Protein AF-A0A5M5BPX0-F1 (afdb_monomer_lite)

Foldseek 3Di:
DDDPDPVVVVVVVVVVVVVVVLVVQQPDDFDQDPNDTDDGRDPCPVVDDPDPPPPPPDPPDDPDDPPPPPPPPCPDDPPDDDDDFPDDPPCPTCNVVVVLLVLLQDPPDPDNDDADDDDDDPCPQLPNPVVVVVVVSCVVRNDDDPHDDDLDGPNQVSRPNDNHDHPPDDDDDPPDPDDDD

Radius of gyration: 27.48 Å; chains: 1; bounding box: 82×54×73 Å

Organism: Bacteroides ovatus (NCBI:txid28116)

pLDDT: mean 80.13, std 13.17, range [41.41, 95.12]

InterPro domains:
  IPR036514 SGNH hydrolase superfamily [G3DSA:3.40.50.1110] (111-144)

Sequence (181 aa):
MEIIKNYLKYSLWFVLIVFAVLLGLHWLPALTIDGHTMRRVDLLSDLRYPESETAAADSDSIPLPPVVKPAFVDTCRTGMTCIEDYSDSTLRGMTPFYKALDRVSSDDSDDKQVRIAVFGDSFIEADIFTADLREMLQKQFGGCGVGFVTITSMTSGYRPTVRHTFGGWSSHAVTDSVYFD

Structure (mmCIF, N/CA/C/O backbone):
data_AF-A0A5M5BPX0-F1
#
_entry.id   AF-A0A5M5BPX0-F1
#
loop_
_atom_site.group_PDB
_atom_site.id
_atom_site.type_symbol
_atom_site.label_atom_id
_atom_site.label_alt_id
_atom_site.label_comp_id
_atom_site.label_asym_id
_atom_site.label_entity_id
_atom_site.label_seq_id
_atom_site.pdbx_PDB_i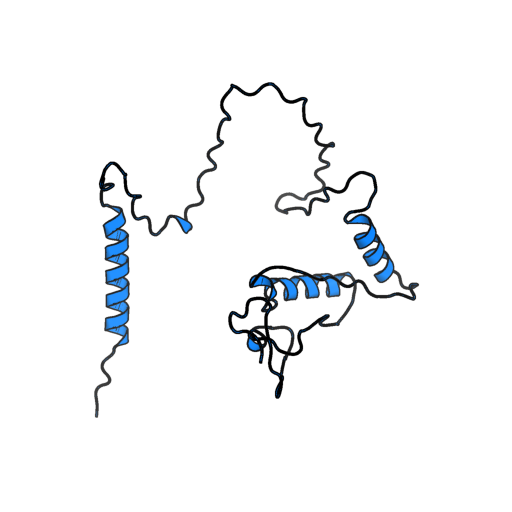ns_code
_atom_site.Cartn_x
_atom_site.Cartn_y
_atom_site.Cartn_z
_atom_site.occupancy
_atom_site.B_iso_or_equiv
_atom_site.auth_seq_id
_atom_site.auth_comp_id
_atom_site.auth_asym_id
_atom_site.auth_atom_id
_atom_site.pdbx_PDB_model_num
ATOM 1 N N . MET A 1 1 ? 44.598 5.716 -32.927 1.00 41.41 1 MET A N 1
ATOM 2 C CA . MET A 1 1 ? 43.824 6.470 -31.920 1.00 41.41 1 MET A CA 1
ATOM 3 C C . MET A 1 1 ? 42.458 6.716 -32.535 1.00 41.41 1 MET A C 1
ATOM 5 O O . MET A 1 1 ? 42.338 7.565 -33.408 1.00 41.41 1 MET A O 1
ATOM 9 N N . GLU A 1 2 ? 41.487 5.857 -32.232 1.00 54.69 2 GLU A N 1
ATOM 10 C CA . GLU A 1 2 ? 40.154 5.936 -32.835 1.00 54.69 2 GLU A CA 1
ATOM 11 C C . GLU A 1 2 ? 39.356 7.063 -32.180 1.00 54.69 2 GLU A C 1
ATOM 13 O O . GLU A 1 2 ? 39.201 7.117 -30.961 1.00 54.69 2 GLU A O 1
ATOM 18 N N . ILE A 1 3 ? 38.882 7.999 -33.000 1.00 60.38 3 ILE A N 1
ATOM 19 C CA . ILE A 1 3 ? 38.045 9.109 -32.555 1.00 60.38 3 ILE A CA 1
ATOM 20 C C . ILE A 1 3 ? 36.647 8.542 -32.298 1.00 60.38 3 ILE A C 1
ATOM 22 O O . ILE A 1 3 ? 35.916 8.229 -33.240 1.00 60.38 3 ILE A O 1
ATOM 26 N N . ILE A 1 4 ? 36.267 8.413 -31.026 1.00 67.25 4 ILE A N 1
ATOM 27 C CA . ILE A 1 4 ? 34.907 8.040 -30.625 1.00 67.25 4 ILE A CA 1
ATOM 28 C C . ILE A 1 4 ? 33.952 9.116 -31.158 1.00 67.25 4 ILE A C 1
ATOM 30 O O . ILE A 1 4 ? 33.945 10.259 -30.696 1.00 67.25 4 ILE A O 1
ATOM 34 N N . LYS A 1 5 ? 33.155 8.765 -32.174 1.00 67.56 5 LYS A N 1
ATOM 35 C CA . LYS A 1 5 ? 32.107 9.644 -32.703 1.00 67.56 5 LYS A CA 1
ATOM 36 C C . LYS A 1 5 ? 31.076 9.883 -31.602 1.00 67.56 5 LYS A C 1
ATOM 38 O O . LYS A 1 5 ? 30.553 8.944 -31.012 1.00 67.56 5 LYS A O 1
ATOM 43 N N . ASN A 1 6 ? 30.785 11.150 -31.322 1.00 75.81 6 ASN A N 1
ATOM 44 C CA . ASN A 1 6 ? 29.849 11.528 -30.270 1.00 75.81 6 ASN A CA 1
ATOM 45 C C . ASN A 1 6 ? 28.396 11.303 -30.734 1.00 75.81 6 ASN A C 1
ATOM 47 O O . ASN A 1 6 ? 27.752 12.209 -31.265 1.00 75.81 6 ASN A O 1
ATOM 51 N N . TYR A 1 7 ? 27.900 10.080 -30.539 1.00 76.56 7 TYR A N 1
ATOM 52 C CA . TYR A 1 7 ? 26.539 9.667 -30.894 1.00 76.56 7 TYR A CA 1
ATOM 53 C C . TYR A 1 7 ? 25.446 10.376 -30.080 1.00 76.56 7 TYR A C 1
ATOM 55 O O . TYR A 1 7 ? 24.332 10.543 -30.579 1.00 76.56 7 TYR A O 1
ATOM 63 N N . LEU A 1 8 ? 25.769 10.886 -28.883 1.00 81.75 8 LEU A N 1
ATOM 64 C CA . LEU A 1 8 ? 24.825 11.643 -28.052 1.00 81.75 8 LEU A CA 1
ATOM 65 C C . LEU A 1 8 ? 24.359 12.929 -28.740 1.00 81.75 8 LEU A C 1
ATOM 67 O O . LEU A 1 8 ? 23.202 13.308 -28.591 1.00 81.75 8 LEU A O 1
ATOM 71 N N . LYS A 1 9 ? 25.218 13.572 -29.544 1.00 85.19 9 LYS A N 1
ATOM 72 C CA . LYS A 1 9 ? 24.834 14.771 -30.306 1.00 85.19 9 LYS A CA 1
ATOM 73 C C . LYS A 1 9 ? 23.743 14.469 -31.329 1.00 85.19 9 LYS A C 1
ATOM 75 O O . LYS A 1 9 ? 22.791 15.232 -31.433 1.00 85.19 9 LYS A O 1
ATOM 80 N N . TYR A 1 10 ? 23.860 13.352 -32.046 1.00 85.56 10 TYR A N 1
ATOM 81 C CA . TYR A 1 10 ? 22.865 12.948 -33.040 1.00 85.56 10 TYR A CA 1
ATOM 82 C C . TYR A 1 10 ? 21.550 12.527 -32.382 1.00 85.56 10 TYR A C 1
ATOM 84 O O . TYR A 1 10 ? 20.489 12.930 -32.846 1.00 85.56 10 TYR A O 1
ATOM 92 N N . SER A 1 11 ? 21.618 11.798 -31.262 1.00 87.50 11 SER A N 1
ATOM 93 C CA . SER A 1 11 ? 20.428 11.431 -30.486 1.00 87.50 11 SER A CA 1
ATOM 94 C C . SER A 1 11 ? 19.708 12.659 -29.928 1.00 87.50 11 SER A C 1
ATOM 96 O O . SER A 1 11 ? 18.489 12.753 -30.026 1.00 87.50 11 SER A O 1
ATOM 98 N N . LEU A 1 12 ? 20.448 13.624 -29.376 1.00 92.56 12 LEU A N 1
ATOM 99 C CA . LEU A 1 12 ? 19.874 14.857 -28.839 1.00 92.56 12 LEU A CA 1
ATOM 100 C C . LEU A 1 12 ? 19.229 15.699 -29.944 1.00 92.56 12 LEU A C 1
ATOM 102 O O . LEU A 1 12 ? 18.121 16.198 -29.770 1.00 92.56 12 LEU A O 1
ATOM 106 N N . TRP A 1 13 ? 19.883 15.815 -31.100 1.00 93.62 13 TRP A N 1
ATOM 107 C CA . TRP A 1 13 ? 19.335 16.566 -32.227 1.00 93.62 13 TRP A CA 1
ATOM 108 C C . TRP A 1 13 ? 18.086 15.899 -32.816 1.00 93.62 13 TRP A C 1
ATOM 110 O O . TRP A 1 13 ? 17.119 16.583 -33.138 1.00 93.62 13 TRP A O 1
ATOM 120 N N . PHE A 1 14 ? 18.061 14.564 -32.875 1.00 93.56 14 PHE A N 1
ATOM 121 C CA . PHE A 1 14 ? 16.880 13.806 -33.281 1.00 93.56 14 PHE A CA 1
ATOM 122 C C . PHE A 1 14 ? 15.695 14.043 -32.337 1.00 93.56 14 PHE A C 1
ATOM 124 O O . PHE A 1 14 ? 14.604 14.361 -32.802 1.00 93.56 14 PHE A O 1
ATOM 131 N N . VAL A 1 15 ? 15.912 13.974 -31.019 1.00 93.00 15 VAL A N 1
ATOM 132 C CA . VAL A 1 15 ? 14.861 14.244 -30.023 1.00 93.00 15 VAL A CA 1
ATOM 133 C C . VAL A 1 15 ? 14.322 15.669 -30.158 1.00 93.00 15 VAL A C 1
ATOM 135 O O . VAL A 1 15 ? 13.108 15.861 -30.163 1.00 93.00 15 VAL A O 1
ATOM 138 N N . LEU A 1 16 ? 15.199 16.664 -30.331 1.00 94.12 16 LEU A N 1
ATOM 139 C CA . LEU A 1 16 ? 14.782 18.056 -30.526 1.00 94.12 16 LEU A CA 1
ATOM 140 C C . LEU A 1 16 ? 13.961 18.247 -31.805 1.00 94.12 16 LEU A C 1
ATOM 142 O O . LEU A 1 16 ? 12.970 18.974 -31.780 1.00 94.12 16 LEU A O 1
ATOM 146 N N . ILE A 1 17 ? 14.330 17.579 -32.902 1.00 95.06 17 ILE A N 1
ATOM 147 C CA . ILE A 1 17 ? 13.545 17.610 -34.142 1.00 95.06 17 ILE A CA 1
ATOM 148 C C . ILE A 1 17 ? 12.173 16.994 -33.926 1.00 95.06 17 ILE A C 1
ATOM 150 O O . ILE A 1 17 ? 11.178 17.604 -34.302 1.00 95.06 17 ILE A O 1
ATOM 154 N N . VAL A 1 18 ? 12.103 15.804 -33.329 1.00 92.50 18 VAL A N 1
ATOM 155 C CA . VAL A 1 18 ? 10.825 15.126 -33.081 1.00 92.50 18 VAL A CA 1
ATOM 156 C C . VAL A 1 18 ? 9.924 16.011 -32.224 1.00 92.50 18 VAL A C 1
ATOM 158 O O . VAL A 1 18 ? 8.759 16.204 -32.564 1.00 92.50 18 VAL A O 1
ATOM 161 N N . PHE A 1 19 ? 10.471 16.623 -31.172 1.00 90.88 19 PHE A N 1
ATOM 162 C CA . PHE A 1 19 ? 9.724 17.544 -30.324 1.00 90.88 19 PHE A CA 1
ATOM 163 C C . PHE A 1 19 ? 9.233 18.770 -31.104 1.00 90.88 19 PHE A C 1
ATOM 165 O O . PHE A 1 19 ? 8.056 19.109 -31.027 1.00 90.88 19 PHE A O 1
ATOM 172 N N . ALA A 1 20 ? 10.092 19.391 -31.918 1.00 91.19 20 ALA A N 1
ATOM 173 C CA . ALA A 1 20 ? 9.720 20.527 -32.759 1.00 91.19 20 ALA A CA 1
ATOM 174 C C . ALA A 1 20 ? 8.641 20.168 -33.795 1.00 91.19 20 ALA A C 1
ATOM 176 O O . ALA A 1 20 ? 7.737 20.965 -34.030 1.00 91.19 20 ALA A O 1
ATOM 177 N N . VAL A 1 21 ? 8.697 18.969 -34.383 1.00 91.31 21 VAL A N 1
ATOM 178 C CA . VAL A 1 21 ? 7.679 18.471 -35.317 1.00 91.31 21 VAL A CA 1
ATOM 179 C C . VAL A 1 21 ? 6.352 18.256 -34.598 1.00 91.31 21 VAL A C 1
ATOM 181 O O . VAL A 1 21 ? 5.342 18.769 -35.062 1.00 91.31 21 VAL A O 1
ATOM 184 N N . LEU A 1 22 ? 6.337 17.568 -33.453 1.00 87.69 22 LEU A N 1
ATOM 185 C CA . LEU A 1 22 ? 5.114 17.329 -32.675 1.00 87.69 22 LEU A CA 1
ATOM 186 C C . LEU A 1 22 ? 4.459 18.638 -32.214 1.00 87.69 22 LEU A C 1
ATOM 188 O O . LEU A 1 22 ? 3.240 18.781 -32.291 1.00 87.69 22 LEU A O 1
ATOM 192 N N . LEU A 1 23 ? 5.267 19.614 -31.801 1.00 87.00 23 LEU A N 1
ATOM 193 C CA . LEU A 1 23 ? 4.800 20.954 -31.444 1.00 87.00 23 LEU A CA 1
ATOM 194 C C . LEU A 1 23 ? 4.324 21.723 -32.688 1.00 87.00 23 LEU A C 1
ATOM 196 O O . LEU A 1 23 ? 3.320 22.419 -32.637 1.00 87.00 23 LEU A O 1
ATOM 200 N N . GLY A 1 24 ? 4.977 21.521 -33.834 1.00 86.56 24 GLY A N 1
ATOM 201 C CA . GLY A 1 24 ? 4.552 22.005 -35.147 1.00 86.56 24 GLY A CA 1
ATOM 202 C C . GLY A 1 24 ? 3.171 21.490 -35.566 1.00 86.56 24 GLY A C 1
ATOM 203 O O . GLY A 1 24 ? 2.327 22.265 -36.020 1.00 86.56 24 GLY A O 1
ATOM 204 N N . LEU A 1 25 ? 2.911 20.193 -35.363 1.00 86.88 25 LEU A N 1
ATOM 205 C CA . LEU A 1 25 ? 1.629 19.546 -35.666 1.00 86.88 25 LEU A CA 1
ATOM 206 C C . LEU A 1 25 ? 0.477 20.122 -34.836 1.00 86.88 25 LEU A C 1
ATOM 208 O O . LEU A 1 25 ? -0.668 20.073 -35.284 1.00 86.88 25 LEU A O 1
ATOM 212 N N . HIS A 1 26 ? 0.762 20.738 -33.683 1.00 84.25 26 HIS A N 1
ATOM 213 C CA . HIS A 1 26 ? -0.252 21.470 -32.933 1.00 84.25 26 HIS A CA 1
ATOM 214 C C . HIS A 1 26 ? -0.827 22.636 -33.738 1.00 84.25 26 HIS A C 1
ATOM 216 O O . HIS A 1 26 ? -1.960 23.001 -33.481 1.00 84.25 26 HIS A O 1
ATOM 222 N N . TRP A 1 27 ? -0.145 23.238 -34.718 1.00 82.12 27 TRP A N 1
ATOM 223 C CA . TRP A 1 27 ? -0.729 24.326 -35.525 1.00 82.12 27 TRP A CA 1
ATOM 224 C C . TRP A 1 27 ? -1.558 23.866 -36.725 1.00 82.12 27 TRP A C 1
ATOM 226 O O . TRP A 1 27 ? -2.172 24.707 -37.383 1.00 82.12 27 TRP A O 1
ATOM 236 N N . LEU A 1 28 ? -1.634 22.562 -36.994 1.00 82.19 28 LEU A N 1
ATOM 237 C CA . LEU A 1 28 ? -2.446 22.058 -38.095 1.00 82.19 28 LEU A CA 1
ATOM 238 C C . LEU A 1 28 ? -3.949 22.192 -37.793 1.00 82.19 28 LEU A C 1
ATOM 240 O O . LEU A 1 28 ? -4.383 21.947 -36.661 1.00 82.19 28 LEU A O 1
ATOM 244 N N . PRO A 1 29 ? -4.759 22.578 -38.795 1.00 77.44 29 PRO A N 1
ATOM 245 C CA . PRO A 1 29 ? -6.210 22.579 -38.669 1.00 77.44 29 PRO A CA 1
ATOM 246 C C . PRO A 1 29 ? -6.737 21.147 -38.505 1.00 77.44 29 PRO A C 1
ATOM 248 O O . PRO A 1 29 ? -6.106 20.184 -38.944 1.00 77.44 29 PRO A O 1
ATOM 251 N N . ALA A 1 30 ? -7.908 21.008 -37.879 1.00 77.06 30 ALA A N 1
ATOM 252 C CA . ALA A 1 30 ? -8.559 19.712 -37.727 1.00 77.06 30 ALA A CA 1
ATOM 253 C C . ALA A 1 30 ? -8.866 19.118 -39.110 1.00 77.06 30 ALA A C 1
ATOM 255 O O . ALA A 1 30 ? -9.580 19.720 -39.914 1.00 77.06 30 ALA A O 1
ATOM 256 N N . LEU A 1 31 ? -8.297 17.946 -39.388 1.00 79.31 31 LEU A N 1
ATOM 257 C CA . LEU A 1 31 ? -8.529 17.222 -40.631 1.00 79.31 31 LEU A CA 1
ATOM 258 C C . LEU A 1 31 ? -9.867 16.488 -40.530 1.00 79.31 31 LEU A C 1
ATOM 260 O O . LEU A 1 31 ? -10.129 15.783 -39.552 1.00 79.31 31 LEU A O 1
ATOM 264 N N . THR A 1 32 ? -10.712 16.661 -41.541 1.00 80.12 32 THR A N 1
ATOM 265 C CA . THR A 1 32 ? -11.951 15.902 -41.707 1.00 80.12 32 THR A CA 1
ATOM 266 C C . THR A 1 32 ? -11.678 14.745 -42.658 1.00 80.12 32 THR A C 1
ATOM 268 O O . THR A 1 32 ? -11.352 14.952 -43.825 1.00 80.12 32 THR A O 1
ATOM 271 N N . ILE A 1 33 ? -11.764 13.518 -42.151 1.00 81.50 33 ILE A N 1
ATOM 272 C CA . ILE A 1 33 ? -11.656 12.301 -42.959 1.00 81.50 33 ILE A CA 1
ATOM 273 C C . ILE A 1 33 ? -12.985 11.572 -42.809 1.00 81.50 33 ILE A C 1
ATOM 275 O O . ILE A 1 33 ? -13.400 11.275 -41.694 1.00 81.50 33 ILE A O 1
ATOM 279 N N . ASP A 1 34 ? -13.659 11.334 -43.934 1.00 76.69 34 ASP A N 1
ATOM 280 C CA . ASP A 1 34 ? -14.898 10.548 -44.000 1.00 76.69 34 ASP A CA 1
ATOM 281 C C . ASP A 1 34 ? -16.000 11.016 -43.023 1.00 76.69 34 ASP A C 1
ATOM 283 O O . ASP A 1 34 ? -16.591 10.242 -42.280 1.00 76.69 34 ASP A O 1
ATOM 287 N N . GLY A 1 35 ? -16.227 12.334 -42.951 1.00 80.81 35 GLY A N 1
ATOM 288 C CA . GLY A 1 35 ? -17.247 12.928 -42.074 1.00 80.81 35 GLY A CA 1
ATOM 289 C C . GLY A 1 35 ? -16.875 12.998 -40.587 1.00 80.81 35 GLY A C 1
ATOM 290 O O . GLY A 1 35 ? -17.595 13.632 -39.816 1.00 80.81 35 GLY A O 1
ATOM 291 N N . HIS A 1 36 ? -15.735 12.437 -40.181 1.00 76.69 36 HIS A N 1
ATOM 292 C CA . HIS A 1 36 ? -15.234 12.503 -38.812 1.00 76.69 36 HIS A CA 1
ATOM 293 C C . HIS A 1 36 ? -14.120 13.550 -38.675 1.00 76.69 36 HIS A C 1
ATOM 295 O O . HIS A 1 36 ? -13.142 13.572 -39.427 1.00 76.69 36 HIS A O 1
ATOM 301 N N . THR A 1 37 ? -14.266 14.446 -37.697 1.00 83.00 37 THR A N 1
ATOM 302 C CA . THR A 1 37 ? -13.250 15.448 -37.348 1.00 83.00 37 THR A CA 1
ATOM 303 C C . THR A 1 37 ? -12.198 14.821 -36.438 1.00 83.00 37 THR A C 1
ATOM 305 O O . THR A 1 37 ? -12.508 14.430 -35.311 1.00 83.00 37 THR A O 1
ATOM 308 N N . MET A 1 38 ? -10.948 14.746 -36.892 1.00 75.56 38 MET A N 1
ATOM 309 C CA . MET A 1 38 ? -9.843 14.248 -36.070 1.00 75.56 38 MET A CA 1
ATOM 310 C C . MET A 1 38 ? -9.454 15.274 -34.997 1.00 75.56 38 MET A C 1
ATOM 312 O O . MET A 1 38 ? -9.407 16.480 -35.256 1.00 75.56 38 MET A O 1
ATOM 316 N N . ARG A 1 39 ? -9.152 14.794 -33.782 1.00 74.19 39 ARG A N 1
ATOM 317 C CA . ARG A 1 39 ? -8.705 15.641 -32.666 1.00 74.19 39 ARG A CA 1
ATOM 318 C C . ARG A 1 39 ? -7.353 16.279 -32.999 1.00 74.19 39 ARG A C 1
ATOM 320 O O . ARG A 1 39 ? -6.454 15.624 -33.521 1.00 74.19 39 ARG A O 1
ATOM 327 N N . ARG A 1 40 ? -7.208 17.563 -32.670 1.00 80.12 40 ARG A N 1
ATOM 328 C CA . ARG A 1 40 ? -5.950 18.305 -32.821 1.00 80.12 40 ARG A CA 1
ATOM 329 C C . ARG A 1 40 ? -4.853 17.672 -31.962 1.00 80.12 40 ARG A C 1
ATOM 331 O O . ARG 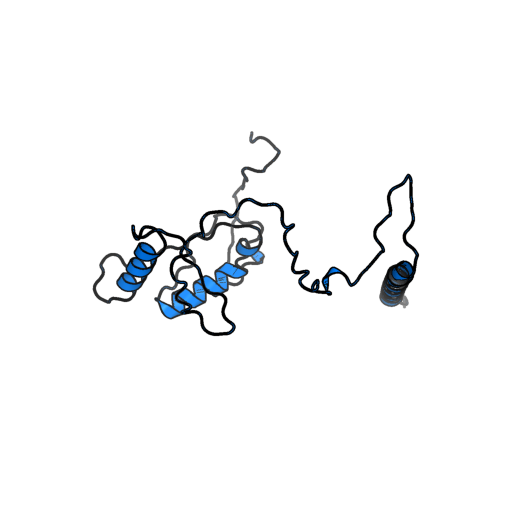A 1 40 ? -5.110 17.277 -30.826 1.00 80.12 40 ARG A O 1
ATOM 338 N N . VAL A 1 41 ? -3.637 17.596 -32.498 1.00 82.44 41 VAL A N 1
ATOM 339 C CA . VAL A 1 41 ? -2.472 17.095 -31.758 1.00 82.44 41 VAL A CA 1
ATOM 340 C C . VAL A 1 41 ? -2.102 18.119 -30.686 1.00 82.44 41 VAL A C 1
ATOM 342 O O . VAL A 1 41 ? -1.697 19.228 -31.019 1.00 82.44 41 VAL A O 1
ATOM 345 N N . ASP A 1 42 ? -2.248 17.765 -29.408 1.00 81.69 42 ASP A N 1
ATOM 346 C CA . ASP A 1 42 ? -1.874 18.621 -28.277 1.00 81.69 42 ASP A CA 1
ATOM 347 C C . ASP A 1 42 ? -0.989 17.862 -27.287 1.00 81.69 42 ASP A C 1
ATOM 349 O O . ASP A 1 42 ? -1.464 17.105 -26.437 1.00 81.69 42 ASP A O 1
ATOM 353 N N . LEU A 1 43 ? 0.320 18.089 -27.415 1.00 79.75 43 LEU A N 1
ATOM 354 C CA . LEU A 1 43 ? 1.360 17.456 -26.604 1.00 79.75 43 LEU A CA 1
ATOM 355 C C . LEU A 1 43 ? 1.278 17.843 -25.118 1.00 79.75 43 LEU A C 1
ATOM 357 O O . LEU A 1 43 ? 1.806 17.130 -24.274 1.00 79.75 43 LEU A O 1
ATOM 361 N N . LEU A 1 44 ? 0.633 18.969 -24.796 1.00 80.75 44 LEU A N 1
ATOM 362 C CA . LEU A 1 44 ? 0.527 19.489 -23.430 1.00 80.75 44 LEU A CA 1
ATOM 363 C C . LEU A 1 44 ? -0.854 19.245 -22.815 1.00 80.75 44 LEU A C 1
ATOM 365 O O . LEU A 1 44 ? -1.128 19.763 -21.735 1.00 80.75 44 LEU A O 1
ATOM 369 N N . SER A 1 45 ? -1.722 18.487 -23.486 1.00 78.44 45 SER A N 1
ATOM 370 C CA . SER A 1 45 ? -3.083 18.216 -23.008 1.00 78.44 45 SER A CA 1
ATOM 371 C C . SER A 1 45 ? -3.113 17.565 -21.625 1.00 78.44 45 SER A C 1
ATOM 373 O O . SER A 1 45 ? -3.972 17.908 -20.826 1.00 78.44 45 SER A O 1
ATOM 375 N N . ASP A 1 46 ? -2.133 16.718 -21.316 1.00 73.69 46 ASP A N 1
ATOM 376 C CA . ASP A 1 46 ? -2.028 16.011 -20.032 1.00 73.69 46 ASP A CA 1
ATOM 377 C C . ASP A 1 46 ? -1.562 16.915 -18.872 1.00 73.69 46 ASP A C 1
ATOM 379 O O . ASP A 1 46 ? -1.781 16.624 -17.701 1.00 73.69 46 ASP A O 1
ATOM 383 N N . LEU A 1 47 ? -0.931 18.053 -19.190 1.00 75.31 47 LEU A N 1
ATOM 384 C CA . LEU A 1 47 ? -0.502 19.056 -18.205 1.00 75.31 47 LEU A CA 1
ATOM 385 C C . LEU A 1 47 ? -1.552 20.146 -17.977 1.00 75.31 47 LEU A C 1
ATOM 387 O O . LEU A 1 47 ? -1.451 20.917 -17.020 1.00 75.31 47 LEU A O 1
ATOM 391 N N . ARG A 1 48 ? -2.539 20.255 -18.870 1.00 76.88 48 ARG A N 1
ATOM 392 C CA . ARG A 1 48 ? -3.637 21.206 -18.729 1.00 76.88 48 ARG A CA 1
ATOM 393 C C . ARG A 1 48 ? -4.758 20.513 -17.980 1.00 76.88 48 ARG A C 1
ATOM 395 O O . ARG A 1 48 ? -5.466 19.684 -18.538 1.00 76.88 48 ARG A O 1
ATOM 402 N N . TYR A 1 49 ? -4.934 20.891 -16.721 1.00 65.88 49 TYR A N 1
ATOM 403 C CA . TYR A 1 49 ? -6.151 20.544 -16.006 1.00 65.88 49 TYR A CA 1
ATOM 404 C C . TYR A 1 49 ? -7.339 21.120 -16.785 1.00 65.88 49 TYR A C 1
ATOM 406 O O . TYR A 1 49 ? -7.322 22.322 -17.078 1.00 65.88 49 TYR A O 1
ATOM 414 N N . PRO A 1 50 ? -8.334 20.302 -17.169 1.00 65.19 50 PRO A N 1
ATOM 415 C CA . PRO A 1 50 ? -9.548 20.842 -17.747 1.00 65.19 50 PRO A CA 1
ATOM 416 C C . PRO A 1 50 ? -10.157 21.805 -16.729 1.00 65.19 50 PRO A C 1
ATOM 418 O O . PRO A 1 50 ? -10.274 21.484 -15.543 1.00 65.19 50 PRO A O 1
ATOM 421 N N . GLU A 1 51 ? -10.507 23.004 -17.189 1.00 61.53 51 GLU A N 1
ATOM 422 C CA . GLU A 1 51 ? -11.384 23.876 -16.421 1.00 61.53 51 GLU A CA 1
ATOM 423 C C . GLU A 1 51 ? -12.659 23.072 -16.155 1.00 61.53 51 GLU A C 1
ATOM 425 O O . GLU A 1 51 ? -13.171 22.407 -17.058 1.00 61.53 51 GLU A O 1
ATOM 430 N N . SER A 1 52 ? -13.107 23.029 -14.900 1.00 53.03 52 SER A N 1
ATOM 431 C CA . SER A 1 52 ? -14.296 22.274 -14.527 1.00 53.03 52 SER A CA 1
ATOM 432 C C . SER A 1 52 ? -15.494 22.863 -15.265 1.00 53.03 52 SER A C 1
ATOM 434 O O . SER A 1 52 ? -16.102 23.830 -14.800 1.00 53.03 52 SER A O 1
ATOM 436 N N . GLU A 1 53 ? -15.834 22.297 -16.420 1.00 52.50 53 GLU A N 1
ATOM 437 C CA . GLU A 1 53 ? -17.124 22.530 -17.040 1.00 52.50 53 GLU A CA 1
ATOM 438 C C . GLU A 1 53 ? -18.155 22.000 -16.047 1.00 52.50 53 GLU A C 1
ATOM 440 O O . GLU A 1 53 ? -18.348 20.797 -15.864 1.00 52.50 53 GLU A O 1
ATOM 445 N N . THR A 1 54 ? -18.768 22.931 -15.323 1.00 49.31 54 THR A N 1
ATOM 446 C CA . THR A 1 54 ? -19.986 22.667 -14.578 1.00 49.31 54 THR A CA 1
ATOM 447 C C . THR A 1 54 ? -21.034 22.352 -15.629 1.00 49.31 54 THR A C 1
ATOM 449 O O . THR A 1 54 ? -21.661 23.244 -16.192 1.00 49.31 54 THR A O 1
ATOM 452 N N . ALA A 1 55 ? -21.165 21.067 -15.956 1.00 49.75 55 ALA A N 1
ATOM 453 C CA . ALA A 1 55 ? -22.258 20.572 -16.765 1.00 49.75 55 ALA A CA 1
ATOM 454 C C . ALA A 1 55 ? -23.557 20.970 -16.054 1.00 49.75 55 ALA A C 1
ATOM 456 O O . ALA A 1 55 ? -23.958 20.358 -15.062 1.00 49.75 55 ALA A O 1
ATOM 457 N N . ALA A 1 56 ? -24.174 22.057 -16.515 1.00 51.75 56 ALA A N 1
ATOM 458 C CA . ALA A 1 56 ? -25.529 22.402 -16.144 1.00 51.75 56 ALA A CA 1
ATOM 459 C C . ALA A 1 56 ? -26.404 21.269 -16.681 1.00 51.75 56 ALA A C 1
ATOM 461 O O . ALA A 1 56 ? -26.562 21.119 -17.889 1.00 51.75 56 ALA A O 1
ATOM 462 N N . ALA A 1 57 ? -26.870 20.411 -15.776 1.00 47.84 57 ALA A N 1
ATOM 463 C CA . ALA A 1 57 ? -27.749 19.307 -16.113 1.00 47.84 57 ALA A CA 1
ATOM 464 C C . ALA A 1 57 ? -28.999 19.844 -16.827 1.00 47.84 57 ALA A C 1
ATOM 466 O O . ALA A 1 57 ? -29.628 20.794 -16.352 1.00 47.84 57 ALA A O 1
ATOM 467 N N . ASP A 1 58 ? -29.334 19.230 -17.963 1.00 48.09 58 ASP A N 1
ATOM 468 C CA . ASP A 1 58 ? -30.527 19.534 -18.744 1.00 48.09 58 ASP A CA 1
ATOM 469 C C . ASP A 1 58 ? -31.791 19.467 -17.875 1.00 48.09 58 ASP A C 1
ATOM 471 O O . ASP A 1 58 ? -31.994 18.557 -17.066 1.00 48.09 58 ASP A O 1
ATOM 475 N N . SER A 1 59 ? -32.648 20.469 -18.062 1.00 57.12 59 SER A N 1
ATOM 476 C CA . SER A 1 59 ? -33.764 20.853 -17.191 1.00 57.12 59 SER A CA 1
ATOM 477 C C . SER A 1 59 ? -34.972 19.893 -17.188 1.00 57.12 59 SER A C 1
ATOM 479 O O . SER A 1 59 ? -36.053 20.303 -16.768 1.00 57.12 59 SER A O 1
ATOM 481 N N . ASP A 1 60 ? -34.827 18.642 -17.633 1.00 56.03 60 ASP A N 1
ATOM 482 C CA . ASP A 1 60 ? -35.969 17.762 -17.949 1.00 56.03 60 ASP A CA 1
ATOM 483 C C . ASP A 1 60 ? -36.089 16.506 -17.065 1.00 56.03 60 ASP A C 1
ATOM 485 O O . ASP A 1 60 ? -36.740 15.521 -17.413 1.00 56.03 60 ASP A O 1
ATOM 489 N N . SER A 1 61 ? -35.484 16.529 -15.875 1.00 59.00 61 SER A N 1
ATOM 490 C CA . SER A 1 61 ? -35.618 15.442 -14.896 1.00 59.00 61 SER A CA 1
ATOM 491 C C . SER A 1 61 ? -36.669 15.764 -13.831 1.00 59.00 61 SER A C 1
ATOM 493 O O . SER A 1 61 ? -36.611 16.804 -13.177 1.00 59.00 61 SER A O 1
ATOM 495 N N . ILE A 1 62 ? -37.609 14.833 -13.627 1.00 63.94 62 ILE A N 1
ATOM 496 C CA . ILE A 1 62 ? -38.562 14.815 -12.503 1.00 63.94 62 ILE A CA 1
ATOM 497 C C . ILE A 1 62 ? -37.791 15.104 -11.205 1.00 63.94 62 ILE A C 1
ATOM 499 O O . ILE A 1 62 ? -36.756 14.466 -10.987 1.00 63.94 62 ILE A O 1
ATOM 503 N N . PRO A 1 63 ? -38.259 16.018 -10.330 1.00 63.09 63 PRO A N 1
ATOM 504 C CA . PRO A 1 63 ? -37.571 16.293 -9.080 1.00 63.09 63 PRO A CA 1
ATOM 505 C C . PRO A 1 63 ? -37.558 15.017 -8.242 1.00 63.09 63 PRO A C 1
ATOM 507 O O . PRO A 1 63 ? -38.583 14.588 -7.707 1.00 63.09 63 PRO A O 1
ATOM 510 N N . LEU A 1 64 ? -36.386 14.388 -8.162 1.00 60.72 64 LEU A N 1
ATOM 511 C CA . LEU A 1 64 ? -36.150 13.301 -7.228 1.00 60.72 64 LEU A CA 1
ATOM 512 C C . LEU A 1 64 ? -36.445 13.838 -5.820 1.00 60.72 64 LEU A C 1
ATOM 514 O O . LEU A 1 64 ? -36.095 14.992 -5.534 1.00 60.72 64 LEU A O 1
ATOM 518 N N . PRO A 1 65 ? -37.086 13.046 -4.937 1.00 70.94 65 PRO A N 1
ATOM 519 C CA . PRO A 1 65 ? -37.198 13.430 -3.539 1.00 70.94 65 PRO A CA 1
ATOM 520 C C . PRO A 1 65 ? -35.797 13.818 -3.060 1.00 70.94 65 PRO A C 1
ATOM 522 O O . PRO A 1 65 ? -34.839 13.123 -3.423 1.00 70.94 65 PRO A O 1
ATOM 525 N N . PRO A 1 66 ? -35.653 14.938 -2.328 1.00 66.56 66 PRO A N 1
ATOM 526 C CA . PRO A 1 66 ? -34.345 15.415 -1.924 1.00 66.56 66 PRO A CA 1
ATOM 527 C C . PRO A 1 66 ? -33.648 14.252 -1.236 1.00 66.56 66 PRO A C 1
ATOM 529 O O . PRO A 1 66 ? -34.141 13.748 -0.226 1.00 66.56 66 PRO A O 1
ATOM 532 N N . VAL A 1 67 ? -32.548 13.779 -1.831 1.00 60.97 67 VAL A N 1
ATOM 533 C CA . VAL A 1 67 ? -31.676 12.817 -1.170 1.00 60.97 67 VAL A CA 1
ATOM 534 C C . VAL A 1 67 ? -31.267 13.535 0.099 1.00 60.97 67 VAL A C 1
ATOM 536 O O . VAL A 1 67 ? -30.508 14.505 0.043 1.00 60.97 67 VAL A O 1
ATOM 539 N N . VAL A 1 68 ? -31.857 13.128 1.224 1.00 56.06 68 VAL A N 1
ATOM 540 C CA . VAL A 1 68 ? -31.495 13.621 2.544 1.00 56.06 68 VAL A CA 1
ATOM 541 C C . VAL A 1 68 ? -30.105 13.063 2.772 1.00 56.06 68 VAL A C 1
ATOM 543 O O . VAL A 1 68 ? -29.931 11.992 3.347 1.00 56.06 68 VAL A O 1
ATOM 546 N N . LYS A 1 69 ? -29.105 13.750 2.212 1.00 55.38 69 LYS A N 1
ATOM 547 C CA . LYS A 1 69 ? -27.720 13.518 2.566 1.00 55.38 69 LYS A CA 1
ATOM 548 C C . LYS A 1 69 ? -27.703 13.742 4.076 1.00 55.38 69 LYS A C 1
ATOM 550 O O . LYS A 1 69 ? -28.119 14.827 4.504 1.00 55.38 69 LYS A O 1
ATOM 555 N N . PRO A 1 70 ? -27.360 12.723 4.884 1.00 57.31 70 PRO A N 1
ATOM 556 C CA . PRO A 1 70 ? -27.219 12.928 6.317 1.00 57.31 70 PRO A CA 1
ATOM 557 C C . PRO A 1 70 ? -26.340 14.160 6.515 1.00 57.31 70 PRO A C 1
ATOM 559 O O . PRO A 1 70 ? -25.425 14.376 5.719 1.00 57.31 70 PRO A O 1
ATOM 562 N N . ALA A 1 71 ? -26.691 15.004 7.490 1.00 54.28 71 ALA A N 1
ATOM 563 C CA . ALA A 1 71 ? -26.012 16.272 7.724 1.00 54.28 71 ALA A CA 1
ATOM 564 C C . ALA A 1 71 ? -24.501 16.029 7.708 1.00 54.28 71 ALA A C 1
ATOM 566 O O . ALA A 1 71 ? -23.968 15.364 8.595 1.00 54.28 71 ALA A O 1
ATOM 567 N N . PHE A 1 72 ? -23.852 16.490 6.639 1.00 53.91 72 PHE A N 1
ATOM 568 C CA . PHE A 1 72 ? -22.424 16.342 6.443 1.00 53.91 72 PHE A CA 1
ATOM 569 C C . PHE A 1 72 ? -21.763 17.162 7.542 1.00 53.91 72 PHE A C 1
ATOM 571 O O . PHE A 1 72 ? -21.738 18.392 7.491 1.00 53.91 72 PHE A O 1
ATOM 578 N N . VAL A 1 73 ? -21.330 16.484 8.601 1.00 54.31 73 VAL A N 1
ATOM 579 C CA . VAL A 1 73 ? -20.507 17.112 9.621 1.00 54.31 73 VAL A CA 1
ATOM 580 C C . VAL A 1 73 ? -19.109 17.108 9.041 1.00 54.31 73 VAL A C 1
ATOM 582 O O . VAL A 1 73 ? -18.401 16.106 9.113 1.00 54.31 73 VAL A O 1
ATOM 585 N N . ASP A 1 74 ? -18.754 18.221 8.409 1.00 50.22 74 ASP A N 1
ATOM 586 C CA . ASP A 1 74 ? -17.424 18.441 7.868 1.00 50.22 74 ASP A CA 1
ATOM 587 C C . ASP A 1 74 ? -16.429 18.564 9.030 1.00 50.22 74 ASP A C 1
ATOM 589 O O . ASP A 1 74 ? -16.101 19.648 9.510 1.00 50.22 74 ASP A O 1
ATOM 593 N N . THR A 1 75 ? -15.989 17.426 9.565 1.00 65.88 75 THR A N 1
ATOM 594 C CA . THR A 1 75 ? -14.840 17.371 10.474 1.00 65.88 75 THR A CA 1
ATOM 595 C C . THR A 1 75 ? -13.521 17.473 9.708 1.00 65.88 75 THR A C 1
ATOM 597 O O . THR A 1 75 ? -12.453 17.339 10.313 1.00 65.88 75 THR A O 1
ATOM 600 N N . CYS A 1 76 ? -13.558 17.671 8.386 1.00 71.75 76 CYS A N 1
ATOM 601 C CA . CYS A 1 76 ? -12.363 17.714 7.571 1.00 71.75 76 CYS A CA 1
ATOM 602 C C . CYS A 1 76 ? -11.653 19.059 7.702 1.00 71.75 76 CYS A C 1
ATOM 604 O O . CYS A 1 76 ? -12.249 20.127 7.582 1.00 71.75 76 CYS A O 1
ATOM 606 N N . ARG A 1 77 ? -10.342 19.028 7.963 1.00 79.12 77 ARG A N 1
ATOM 607 C CA . ARG A 1 77 ? -9.553 20.266 7.972 1.00 79.12 77 ARG A CA 1
ATOM 608 C C . ARG A 1 77 ? -9.345 20.731 6.536 1.00 79.12 77 ARG A C 1
ATOM 610 O O . ARG A 1 77 ? -9.048 19.918 5.661 1.00 79.12 77 ARG A O 1
ATOM 617 N N . THR A 1 78 ? -9.423 22.042 6.322 1.00 82.12 78 THR A N 1
ATOM 618 C CA . THR A 1 78 ? -9.168 22.677 5.026 1.00 82.12 78 THR A CA 1
ATOM 619 C C . THR A 1 78 ? -7.855 22.177 4.414 1.00 82.12 78 THR A C 1
ATOM 621 O O . THR A 1 78 ? -6.803 22.267 5.046 1.00 82.12 78 THR A O 1
ATOM 624 N N . GLY A 1 79 ? -7.919 21.659 3.185 1.00 85.31 79 GLY A N 1
ATOM 625 C CA . GLY A 1 79 ? -6.759 21.144 2.450 1.00 85.31 79 GLY A CA 1
ATOM 626 C C . GLY A 1 79 ? -6.456 19.654 2.649 1.00 85.31 79 GLY A C 1
ATOM 627 O O . GLY A 1 79 ? -5.497 19.166 2.060 1.00 85.31 79 GLY A O 1
ATOM 628 N N . MET A 1 80 ? -7.252 18.918 3.433 1.00 81.62 80 MET A N 1
ATOM 629 C CA . MET A 1 80 ? -7.172 17.454 3.509 1.00 81.62 80 MET A CA 1
ATOM 630 C C . MET A 1 80 ? -8.360 16.807 2.795 1.00 81.62 80 MET A C 1
ATOM 632 O O . MET A 1 80 ? -9.469 17.329 2.825 1.00 81.62 80 MET A O 1
ATOM 636 N N . THR A 1 81 ? -8.126 15.658 2.161 1.00 84.00 81 THR A N 1
ATOM 637 C CA . THR A 1 81 ? -9.205 14.780 1.689 1.00 84.00 81 THR A CA 1
ATOM 638 C C . THR A 1 81 ? -9.495 13.769 2.787 1.00 84.00 81 THR A C 1
ATOM 640 O O . THR A 1 81 ? -8.623 12.974 3.140 1.00 84.00 81 THR A O 1
ATOM 643 N N . CYS A 1 82 ? -10.687 13.834 3.370 1.00 82.50 82 CYS A N 1
ATOM 644 C CA . CYS A 1 82 ? -11.071 12.920 4.436 1.00 82.50 82 CYS A CA 1
ATOM 645 C C . CYS A 1 82 ? -11.514 11.567 3.888 1.00 82.50 82 CYS A C 1
ATOM 647 O O . CYS A 1 82 ? -12.051 11.463 2.789 1.00 82.50 82 CYS A O 1
ATOM 649 N N . ILE A 1 83 ? -11.281 10.527 4.687 1.00 83.44 83 ILE A N 1
ATOM 650 C CA . ILE A 1 83 ? -11.831 9.200 4.429 1.00 83.44 83 ILE A CA 1
ATOM 651 C C . ILE A 1 83 ? -13.296 9.232 4.853 1.00 83.44 83 ILE A C 1
ATOM 653 O O . ILE A 1 83 ? -13.603 9.517 6.010 1.00 83.44 83 ILE A O 1
ATOM 657 N N . GLU A 1 84 ? -14.183 8.945 3.911 1.00 82.31 84 GLU A N 1
ATOM 658 C CA . GLU A 1 84 ? -15.623 8.919 4.141 1.00 82.31 84 GLU A CA 1
ATOM 659 C C . GLU A 1 84 ? -16.071 7.493 4.477 1.00 82.31 84 GLU A C 1
ATOM 661 O O . GLU A 1 84 ? -15.873 6.561 3.695 1.00 82.31 84 GLU A O 1
ATOM 666 N N . ASP A 1 85 ? -16.680 7.317 5.652 1.00 84.06 85 ASP A N 1
ATOM 667 C CA . ASP A 1 85 ? -17.331 6.063 6.028 1.00 84.06 85 ASP A CA 1
ATOM 668 C C . ASP A 1 85 ? -18.810 6.126 5.627 1.00 84.06 85 ASP A C 1
ATOM 670 O O . ASP A 1 85 ? -19.620 6.794 6.267 1.00 84.06 85 ASP A O 1
ATOM 674 N N . TYR A 1 86 ? -19.149 5.427 4.544 1.00 82.94 86 TYR A N 1
ATOM 675 C CA . TYR A 1 86 ? -20.514 5.315 4.024 1.00 82.94 86 TYR A CA 1
ATOM 676 C C . TYR A 1 86 ? -21.360 4.255 4.744 1.00 82.94 86 TYR A C 1
ATOM 678 O O . TYR A 1 86 ? -22.467 3.948 4.293 1.00 82.94 86 TYR A O 1
ATOM 686 N N . SER A 1 87 ? -20.853 3.640 5.818 1.00 81.38 87 SER A N 1
ATOM 687 C CA . SER A 1 87 ? -21.643 2.676 6.576 1.00 81.38 87 SER A CA 1
ATOM 688 C C . SER A 1 87 ? -22.860 3.329 7.228 1.00 81.38 87 SER A C 1
ATOM 690 O O . SER A 1 87 ? -22.862 4.497 7.614 1.00 81.38 87 SER A O 1
ATOM 692 N N . ASP A 1 88 ? -23.940 2.559 7.305 1.00 76.00 88 ASP A N 1
ATOM 693 C CA . ASP A 1 88 ? -25.166 2.987 7.958 1.00 76.00 88 ASP A CA 1
ATOM 694 C C . ASP A 1 88 ? -24.995 3.056 9.489 1.00 76.00 88 ASP A C 1
ATOM 696 O O . ASP A 1 88 ? -23.955 2.730 10.073 1.00 76.00 88 ASP A O 1
ATOM 700 N N . SER A 1 89 ? -26.073 3.419 10.182 1.00 75.38 89 SER A N 1
ATOM 701 C CA . SER A 1 89 ? -26.115 3.487 11.645 1.00 75.38 89 SER A CA 1
ATOM 702 C C . SER A 1 89 ? -25.872 2.140 12.352 1.00 75.38 89 SER A C 1
ATOM 704 O O . SER A 1 89 ? -25.912 2.092 13.582 1.00 75.38 89 SER A O 1
ATOM 706 N N . THR A 1 90 ? -25.640 1.034 11.629 1.00 76.62 90 THR A N 1
ATOM 707 C CA . THR A 1 90 ? -25.356 -0.283 12.221 1.00 76.62 90 THR A CA 1
ATOM 708 C C . THR A 1 90 ? -23.895 -0.464 12.640 1.00 76.62 90 THR A C 1
ATOM 710 O O . THR A 1 90 ? -23.564 -1.498 13.223 1.00 76.62 90 THR A O 1
ATOM 713 N N . LEU A 1 91 ? -23.032 0.539 12.414 1.00 75.44 91 LEU A N 1
ATOM 714 C CA . LEU A 1 91 ? -21.630 0.573 12.867 1.00 75.44 91 LEU A CA 1
ATOM 715 C C . LEU A 1 91 ? -20.779 -0.598 12.340 1.00 75.44 91 LEU A C 1
ATOM 717 O O . LEU A 1 91 ? -19.843 -1.048 13.004 1.00 75.44 91 LEU A O 1
ATOM 721 N N . ARG A 1 92 ? -21.109 -1.111 11.150 1.00 81.94 92 ARG A N 1
ATOM 722 C CA . ARG A 1 92 ? -20.414 -2.245 10.513 1.00 81.94 92 ARG A CA 1
ATOM 723 C C . ARG A 1 92 ? -19.271 -1.842 9.576 1.00 81.94 92 ARG A C 1
ATOM 725 O O . ARG A 1 92 ? -18.574 -2.732 9.104 1.00 81.94 92 ARG A O 1
ATOM 732 N N . GLY A 1 93 ? -19.090 -0.546 9.311 1.00 87.69 93 GLY A N 1
ATOM 733 C CA . GLY A 1 93 ? -18.003 -0.014 8.483 1.00 87.69 93 GLY A CA 1
ATOM 734 C C . GLY A 1 93 ? -16.677 0.065 9.232 1.00 87.69 93 GLY A C 1
ATOM 735 O O . GLY A 1 93 ? -16.138 -0.948 9.670 1.00 87.69 93 GLY A O 1
ATOM 736 N N . MET A 1 94 ? -16.147 1.275 9.409 1.00 89.00 94 MET A N 1
ATOM 737 C CA . MET A 1 94 ? -14.816 1.486 9.994 1.00 89.00 94 MET A CA 1
ATOM 738 C C . MET A 1 94 ? -14.801 1.426 11.526 1.00 89.00 94 MET A C 1
ATOM 740 O O . MET A 1 94 ? -13.743 1.290 12.141 1.00 89.00 94 MET A O 1
ATOM 744 N N . THR A 1 95 ? -15.969 1.466 12.171 1.00 88.88 95 THR A N 1
ATOM 745 C CA . THR A 1 95 ? -16.078 1.454 13.640 1.00 88.88 95 THR A CA 1
ATOM 746 C C . THR A 1 95 ? -15.375 0.257 14.309 1.00 88.88 95 THR A C 1
ATOM 748 O O . THR A 1 95 ? -14.641 0.477 15.277 1.00 88.88 95 THR A O 1
ATOM 751 N N . PRO A 1 96 ? -15.542 -1.007 13.860 1.00 90.06 96 PRO A N 1
ATOM 752 C CA . PRO A 1 96 ? -14.843 -2.146 14.457 1.00 90.06 96 PRO A CA 1
ATOM 753 C C . PRO A 1 96 ? -13.324 -2.061 14.278 1.00 90.06 96 PRO A C 1
ATOM 755 O O . PRO A 1 96 ? -12.587 -2.455 15.179 1.00 90.06 96 PRO A O 1
ATOM 758 N N . PHE A 1 97 ? -12.864 -1.513 13.150 1.00 90.50 97 PHE A N 1
ATOM 759 C CA . PHE A 1 97 ? -11.446 -1.305 12.871 1.00 90.50 97 PHE A CA 1
ATOM 760 C C . PHE A 1 97 ? -10.826 -0.284 13.833 1.00 90.50 97 PHE A C 1
ATOM 762 O O . PHE A 1 97 ? -9.815 -0.588 14.463 1.00 90.50 97 PHE A O 1
ATOM 769 N N . TYR A 1 98 ? -11.459 0.877 14.034 1.00 89.94 98 TYR A N 1
ATOM 770 C CA . TYR A 1 98 ? -10.967 1.875 14.992 1.00 89.94 98 TYR A CA 1
ATOM 771 C C . TYR A 1 98 ? -10.955 1.341 16.426 1.00 89.94 98 TYR A C 1
ATOM 773 O O . TYR A 1 98 ? -9.949 1.466 17.116 1.00 89.94 98 TYR A O 1
ATOM 781 N N . LYS A 1 99 ? -12.006 0.619 16.840 1.00 89.38 99 LYS A N 1
ATOM 782 C CA . LYS A 1 99 ? -12.029 -0.059 18.147 1.00 89.38 99 LYS A CA 1
ATOM 783 C C . LYS A 1 99 ? -10.899 -1.076 18.305 1.00 89.38 99 LYS A C 1
ATOM 785 O O . LYS A 1 99 ? -10.429 -1.288 19.419 1.00 89.38 99 LYS A O 1
ATOM 790 N N . ALA A 1 100 ? -10.489 -1.742 17.227 1.00 89.75 100 ALA A N 1
ATOM 791 C CA . ALA A 1 100 ? -9.360 -2.663 17.264 1.00 89.75 100 ALA A CA 1
ATOM 792 C C . ALA A 1 100 ? -8.025 -1.918 17.437 1.00 89.75 100 ALA A C 1
ATOM 794 O O . ALA A 1 100 ? -7.192 -2.365 18.220 1.00 89.75 100 ALA A O 1
ATOM 795 N N . LEU A 1 101 ? -7.843 -0.764 16.783 1.00 89.56 101 LEU A N 1
ATOM 796 C CA . LEU A 1 101 ? -6.663 0.090 16.978 1.00 89.56 101 LEU A CA 1
ATOM 797 C C . LEU A 1 101 ? -6.581 0.645 18.407 1.00 89.56 101 LEU A C 1
ATOM 799 O O . LEU A 1 101 ? -5.515 0.586 19.018 1.00 89.56 101 LEU A O 1
ATOM 8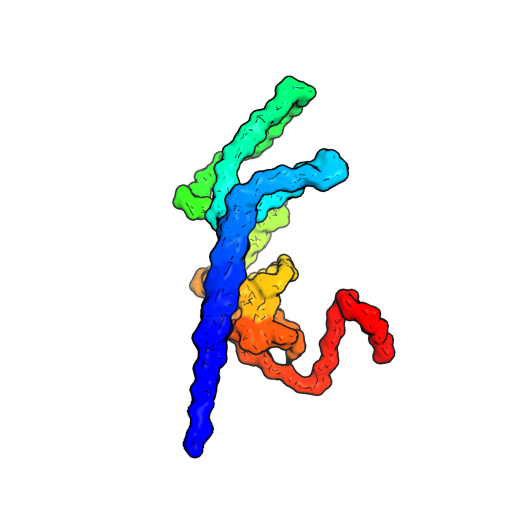03 N N . ASP A 1 102 ? -7.706 1.098 18.967 1.00 87.94 102 ASP A N 1
ATOM 804 C CA . ASP A 1 102 ? -7.765 1.600 20.345 1.00 87.94 102 ASP A CA 1
ATOM 805 C C . ASP A 1 102 ? -7.338 0.520 21.352 1.00 87.94 102 ASP A C 1
ATOM 807 O O . ASP A 1 102 ? -6.574 0.791 22.278 1.00 87.94 102 ASP A O 1
ATOM 811 N N . ARG A 1 103 ? -7.758 -0.734 21.137 1.00 85.81 103 ARG A N 1
ATOM 812 C CA . ARG A 1 103 ? -7.350 -1.874 21.977 1.00 85.81 103 ARG A CA 1
ATOM 813 C C . ARG A 1 103 ? -5.853 -2.155 21.899 1.00 85.81 103 ARG A C 1
ATOM 815 O O . ARG A 1 103 ? -5.246 -2.406 22.935 1.00 85.81 103 ARG A O 1
ATOM 822 N N . VAL A 1 104 ? -5.253 -2.078 20.709 1.00 83.50 104 VAL A N 1
ATOM 823 C CA . VAL A 1 104 ? -3.798 -2.257 20.544 1.00 83.50 104 VAL A CA 1
ATOM 824 C C . VAL A 1 104 ? -3.017 -1.152 21.254 1.00 83.50 104 VAL A C 1
ATOM 826 O O . VAL A 1 104 ? -1.951 -1.416 21.798 1.00 83.50 104 VAL A O 1
ATOM 829 N N . SER A 1 105 ? -3.559 0.066 21.302 1.00 76.00 105 SER A N 1
ATOM 830 C CA . SER A 1 105 ? -2.940 1.178 22.031 1.00 76.00 105 SER A CA 1
ATOM 831 C C . SER A 1 105 ? -3.077 1.087 23.558 1.00 76.00 105 SER A C 1
ATOM 833 O O . SER A 1 105 ? -2.408 1.830 24.273 1.00 76.00 105 SER A O 1
ATOM 835 N N . SER A 1 106 ? -3.934 0.194 24.067 1.00 74.94 106 SER A N 1
ATOM 836 C CA . SER A 1 106 ? -4.128 -0.020 25.503 1.00 74.94 106 SER A CA 1
ATOM 837 C C . SER A 1 106 ? -3.217 -1.134 26.033 1.00 74.94 106 SER A C 1
ATOM 839 O O . SER A 1 106 ? -3.177 -2.225 25.466 1.00 74.94 106 SER A O 1
ATOM 841 N N . ASP A 1 107 ? -2.519 -0.871 27.143 1.00 66.50 107 ASP A N 1
ATOM 842 C CA . ASP A 1 107 ? -1.501 -1.757 27.748 1.00 66.50 107 ASP A CA 1
ATOM 843 C C . ASP A 1 107 ? -2.018 -3.146 28.193 1.00 66.50 107 ASP A C 1
ATOM 845 O O . ASP A 1 107 ? -1.222 -4.029 28.509 1.00 66.50 107 ASP A O 1
ATOM 849 N N . ASP A 1 108 ? -3.337 -3.357 28.206 1.00 64.31 108 ASP A N 1
ATOM 850 C CA . ASP A 1 108 ? -4.011 -4.441 28.938 1.00 64.31 108 ASP A CA 1
ATOM 851 C C . ASP A 1 108 ? -4.635 -5.528 28.034 1.00 64.31 108 ASP A C 1
ATOM 853 O O . ASP A 1 108 ? -5.499 -6.291 28.461 1.00 64.31 108 ASP A O 1
ATOM 857 N N . SER A 1 109 ? -4.256 -5.597 26.750 1.00 58.03 109 SER A N 1
ATOM 858 C CA . SER A 1 109 ? -4.834 -6.570 25.805 1.00 58.03 109 SER A CA 1
ATOM 859 C C . SER A 1 109 ? -3.937 -7.793 25.566 1.00 58.03 109 SER A C 1
ATOM 861 O O . SER A 1 109 ? -2.762 -7.668 25.230 1.00 58.03 109 SER A O 1
ATOM 863 N N . ASP A 1 110 ? -4.503 -8.999 25.695 1.00 62.25 110 ASP A N 1
ATOM 864 C CA . ASP A 1 110 ? -3.845 -10.271 25.335 1.00 62.25 110 ASP A CA 1
ATOM 865 C C . ASP A 1 110 ? -3.759 -10.488 23.809 1.00 62.25 110 ASP A C 1
ATOM 867 O O . ASP A 1 110 ? -2.902 -11.238 23.337 1.00 62.25 110 ASP A O 1
ATOM 871 N N . ASP A 1 111 ? -4.603 -9.802 23.027 1.00 64.06 111 ASP A N 1
ATOM 872 C CA . ASP A 1 111 ? -4.606 -9.851 21.560 1.00 64.06 111 ASP A CA 1
ATOM 873 C C . ASP A 1 111 ? -4.151 -8.507 20.969 1.00 64.06 111 ASP A C 1
ATOM 875 O O . ASP A 1 111 ? -4.900 -7.530 20.902 1.00 64.06 111 ASP A O 1
ATOM 879 N N . LYS A 1 112 ? -2.870 -8.462 20.594 1.00 70.88 112 LYS A N 1
ATOM 880 C CA . LYS A 1 112 ? -2.079 -7.230 20.421 1.00 70.88 112 LYS A CA 1
ATOM 881 C C . LYS A 1 112 ? -1.863 -6.815 18.966 1.00 70.88 112 LYS A C 1
ATOM 883 O O . LYS A 1 112 ? -0.911 -6.088 18.679 1.00 70.88 112 LYS A O 1
ATOM 888 N N . GLN A 1 113 ? -2.658 -7.312 18.015 1.00 84.19 113 GLN A N 1
ATOM 889 C CA . GLN A 1 113 ? -2.347 -7.091 16.602 1.00 84.19 113 GLN A CA 1
ATOM 890 C C . GLN A 1 113 ? -3.552 -6.765 15.724 1.00 84.19 113 GLN A C 1
ATOM 892 O O . GLN A 1 113 ? -4.460 -7.568 15.540 1.00 84.19 113 GLN A O 1
ATOM 897 N N . VAL A 1 114 ? -3.469 -5.619 15.047 1.00 91.25 114 VAL A N 1
ATOM 898 C CA . VAL A 1 114 ? -4.315 -5.282 13.898 1.00 91.25 114 VAL A CA 1
ATOM 899 C C . VAL A 1 114 ? -3.539 -5.572 12.615 1.00 91.25 114 VAL A C 1
ATOM 901 O O . VAL A 1 114 ? -2.390 -5.160 12.457 1.00 91.25 114 VAL A O 1
ATOM 904 N N . ARG A 1 115 ? -4.158 -6.316 11.692 1.00 92.81 115 ARG A N 1
ATOM 905 C CA . ARG A 1 115 ? -3.589 -6.649 10.380 1.00 92.81 115 ARG A CA 1
ATOM 906 C C . ARG A 1 115 ? -4.383 -5.934 9.300 1.00 92.81 115 ARG A C 1
ATOM 908 O O . ARG A 1 115 ? -5.600 -6.073 9.241 1.00 92.81 115 ARG A O 1
ATOM 915 N N . ILE A 1 116 ? -3.683 -5.195 8.448 1.00 94.56 116 ILE A N 1
ATOM 916 C CA . ILE A 1 116 ? -4.272 -4.442 7.342 1.00 94.56 116 ILE A CA 1
ATOM 917 C C . ILE A 1 116 ? -3.760 -5.065 6.049 1.00 94.56 116 ILE A C 1
ATOM 919 O O . ILE A 1 116 ? -2.551 -5.190 5.859 1.00 94.56 116 ILE A O 1
ATOM 923 N N . ALA A 1 117 ? -4.683 -5.477 5.185 1.00 94.94 117 ALA A N 1
ATOM 924 C CA . ALA A 1 117 ? -4.378 -5.954 3.846 1.00 94.94 117 ALA A CA 1
ATOM 925 C C . ALA A 1 117 ? -4.838 -4.901 2.838 1.00 94.94 117 ALA A C 1
ATOM 927 O O . ALA A 1 117 ? -5.983 -4.456 2.891 1.00 94.94 117 ALA A O 1
ATOM 928 N N . VAL A 1 118 ? -3.945 -4.511 1.930 1.00 94.38 118 VAL A N 1
ATOM 929 C CA . VAL A 1 118 ? -4.260 -3.607 0.822 1.00 94.38 118 VAL A CA 1
ATOM 930 C C . VAL A 1 118 ? -4.298 -4.441 -0.449 1.00 94.38 118 VAL A C 1
ATOM 932 O O . VAL A 1 118 ? -3.340 -5.149 -0.753 1.00 94.38 118 VAL A O 1
ATOM 935 N N . PHE A 1 119 ? -5.417 -4.377 -1.163 1.00 92.94 119 PHE A N 1
ATOM 936 C CA . PHE A 1 119 ? -5.605 -5.048 -2.442 1.00 92.94 119 PHE A CA 1
ATOM 937 C C . PHE A 1 119 ? -5.780 -3.992 -3.527 1.00 92.94 119 PHE A C 1
ATOM 939 O O . PHE A 1 119 ? -6.584 -3.074 -3.375 1.00 92.94 119 PHE A O 1
ATOM 946 N N . GLY A 1 120 ? -5.000 -4.104 -4.594 1.00 90.75 120 GLY A N 1
ATOM 947 C CA . GLY A 1 120 ? -4.907 -3.080 -5.620 1.00 90.75 120 GLY A CA 1
ATOM 948 C C . GLY A 1 120 ? -4.042 -3.537 -6.783 1.00 90.75 120 GLY A C 1
ATOM 949 O O . GLY A 1 120 ? -3.833 -4.732 -6.986 1.00 90.75 120 GLY A O 1
ATOM 950 N N . ASP A 1 121 ? -3.558 -2.566 -7.543 1.00 89.12 121 ASP A N 1
ATOM 951 C CA . ASP A 1 121 ? -2.770 -2.774 -8.752 1.00 89.12 121 ASP A CA 1
ATOM 952 C C . ASP A 1 121 ? -1.252 -2.677 -8.492 1.00 89.12 121 ASP A C 1
ATOM 954 O O . ASP A 1 121 ? -0.758 -2.846 -7.375 1.00 89.12 121 ASP A O 1
ATOM 958 N N . SER A 1 122 ? -0.495 -2.382 -9.548 1.00 89.44 122 SER A N 1
ATOM 959 C CA . SER A 1 122 ? 0.956 -2.200 -9.516 1.00 89.44 122 SER A CA 1
ATOM 960 C C . SER A 1 122 ? 1.469 -1.225 -8.447 1.00 89.44 122 SER A C 1
ATOM 962 O O . SER A 1 122 ? 2.602 -1.378 -7.989 1.00 89.44 122 SER A O 1
ATOM 964 N N . PHE A 1 123 ? 0.675 -0.242 -8.004 1.00 88.06 123 PHE A N 1
ATOM 965 C CA . PHE A 1 123 ? 1.141 0.776 -7.056 1.00 88.06 123 PHE A CA 1
ATOM 966 C C . PHE A 1 123 ? 1.408 0.216 -5.648 1.00 88.06 123 PHE A C 1
ATOM 968 O O . PHE A 1 123 ? 2.185 0.784 -4.880 1.00 88.06 123 PHE A O 1
ATOM 975 N N . ILE A 1 124 ? 0.824 -0.935 -5.309 1.00 90.94 124 ILE A N 1
ATOM 976 C CA . ILE A 1 124 ? 1.116 -1.647 -4.055 1.00 90.94 124 ILE A CA 1
ATOM 977 C C . ILE A 1 124 ? 2.168 -2.753 -4.232 1.00 90.94 124 ILE A C 1
ATOM 979 O O . ILE A 1 124 ? 2.733 -3.239 -3.254 1.00 90.94 124 ILE A O 1
ATOM 983 N N . GLU A 1 125 ? 2.458 -3.159 -5.471 1.00 87.56 125 GLU A N 1
ATOM 984 C CA . GLU A 1 125 ? 3.266 -4.348 -5.762 1.00 87.56 125 GLU A CA 1
ATOM 985 C C . GLU A 1 125 ? 4.740 -4.174 -5.364 1.00 87.56 125 GLU A C 1
ATOM 987 O O . GLU A 1 125 ? 5.359 -5.090 -4.818 1.00 87.56 125 GLU A O 1
ATOM 992 N N . ALA A 1 126 ? 5.281 -2.973 -5.571 1.00 88.62 126 ALA A N 1
ATOM 993 C CA . ALA A 1 126 ? 6.648 -2.597 -5.209 1.00 88.62 126 ALA A CA 1
ATOM 994 C C . ALA A 1 126 ? 6.742 -1.866 -3.854 1.00 88.62 126 ALA A C 1
ATOM 996 O O . ALA A 1 126 ? 7.764 -1.258 -3.553 1.00 88.62 126 ALA A O 1
ATOM 997 N N . ASP A 1 127 ? 5.694 -1.937 -3.027 1.00 91.12 127 ASP A N 1
ATOM 998 C CA . ASP A 1 127 ? 5.598 -1.235 -1.740 1.00 91.12 127 ASP A CA 1
ATOM 999 C C . ASP A 1 127 ? 5.654 0.304 -1.864 1.00 91.12 127 ASP A C 1
ATOM 1001 O O . ASP A 1 127 ? 6.082 0.974 -0.935 1.00 91.12 127 ASP A O 1
ATOM 1005 N N . ILE A 1 128 ? 5.217 0.884 -2.994 1.00 91.81 128 ILE A N 1
ATOM 1006 C CA . ILE A 1 128 ? 5.306 2.340 -3.237 1.00 91.81 128 ILE A CA 1
ATOM 1007 C C . ILE A 1 128 ? 4.399 3.110 -2.270 1.00 91.81 128 ILE A C 1
ATOM 1009 O O . ILE A 1 128 ? 4.850 4.024 -1.592 1.00 91.81 128 ILE A O 1
ATOM 1013 N N . PHE A 1 129 ? 3.123 2.729 -2.181 1.00 92.62 129 PHE A N 1
ATOM 1014 C CA . PHE A 1 129 ? 2.170 3.327 -1.236 1.00 92.62 129 PHE A CA 1
ATOM 1015 C C . PHE A 1 129 ? 2.208 2.663 0.145 1.00 92.62 129 PHE A C 1
ATOM 1017 O O . PHE A 1 129 ? 2.104 3.316 1.184 1.00 92.62 129 PHE A O 1
ATOM 1024 N N . THR A 1 130 ? 2.318 1.335 0.163 1.00 94.25 130 THR A N 1
ATOM 1025 C CA . THR A 1 130 ? 2.161 0.550 1.389 1.00 94.25 130 THR A CA 1
ATOM 1026 C C . THR A 1 130 ? 3.346 0.682 2.342 1.00 94.25 130 THR A C 1
ATOM 1028 O O . THR A 1 130 ? 3.149 0.459 3.538 1.00 94.25 130 THR A O 1
ATOM 1031 N N . ALA A 1 131 ? 4.526 1.107 1.867 1.00 93.94 131 ALA A N 1
ATOM 1032 C CA . ALA A 1 131 ? 5.676 1.400 2.719 1.00 93.94 131 ALA A CA 1
ATOM 1033 C C . ALA A 1 131 ? 5.350 2.527 3.700 1.00 93.94 131 ALA A C 1
ATOM 1035 O O . ALA A 1 131 ? 5.376 2.310 4.914 1.00 93.94 131 ALA A O 1
ATOM 1036 N N . ASP A 1 132 ? 4.979 3.688 3.160 1.00 94.69 132 ASP A N 1
ATOM 1037 C CA . ASP A 1 132 ? 4.700 4.896 3.933 1.00 94.69 132 ASP A CA 1
ATOM 1038 C C . ASP A 1 132 ? 3.476 4.698 4.828 1.00 94.69 132 ASP A C 1
ATOM 1040 O O . ASP A 1 132 ? 3.516 5.013 6.018 1.00 94.69 132 ASP A O 1
ATOM 1044 N N . LEU A 1 133 ? 2.404 4.093 4.300 1.00 94.56 133 LEU A N 1
ATOM 1045 C CA . LEU A 1 133 ? 1.213 3.786 5.095 1.00 94.56 133 LEU A CA 1
ATOM 1046 C C . LEU A 1 133 ? 1.559 2.902 6.302 1.00 94.56 133 LEU A C 1
ATOM 1048 O O . LEU A 1 133 ? 1.124 3.174 7.425 1.00 94.56 133 LEU A O 1
ATOM 1052 N N . ARG A 1 134 ? 2.344 1.840 6.085 1.00 95.06 134 ARG A N 1
ATOM 1053 C CA . ARG A 1 134 ? 2.766 0.931 7.153 1.00 95.06 134 ARG A CA 1
ATOM 1054 C C . ARG A 1 134 ? 3.649 1.649 8.165 1.00 95.06 134 ARG A C 1
ATOM 1056 O O . ARG A 1 134 ? 3.418 1.475 9.357 1.00 95.06 134 ARG A O 1
ATOM 1063 N N . GLU A 1 135 ? 4.615 2.452 7.723 1.00 94.88 135 GLU A N 1
ATOM 1064 C CA . GLU A 1 135 ? 5.484 3.226 8.615 1.00 94.88 135 GLU A CA 1
ATOM 1065 C C . GLU A 1 135 ? 4.676 4.203 9.477 1.00 94.88 135 GLU A C 1
ATOM 1067 O O . GLU A 1 135 ? 4.834 4.225 10.698 1.00 94.88 135 GLU A O 1
ATOM 1072 N N . MET A 1 136 ? 3.762 4.966 8.873 1.00 95.12 136 MET A N 1
ATOM 1073 C CA . MET A 1 136 ? 2.926 5.934 9.587 1.00 95.12 136 MET A CA 1
ATOM 1074 C C . MET A 1 136 ? 2.057 5.263 10.654 1.00 95.12 136 MET A C 1
ATOM 1076 O O . MET A 1 136 ? 1.988 5.743 11.787 1.00 95.12 136 MET A O 1
ATOM 1080 N N . LEU A 1 137 ? 1.424 4.135 10.323 1.00 93.75 137 LEU A N 1
ATOM 1081 C CA . LEU A 1 137 ? 0.583 3.400 11.267 1.00 93.75 137 LEU A CA 1
ATOM 1082 C C . LEU A 1 137 ? 1.403 2.734 12.374 1.00 93.75 137 LEU A C 1
ATOM 1084 O O . LEU A 1 137 ? 1.009 2.798 13.536 1.00 93.75 137 LEU A O 1
ATOM 1088 N N . GLN A 1 138 ? 2.557 2.154 12.044 1.00 92.69 138 GLN A N 1
ATOM 1089 C CA . GLN A 1 138 ? 3.466 1.556 13.026 1.00 92.69 138 GLN A CA 1
ATOM 1090 C C . GLN A 1 138 ? 4.050 2.599 13.978 1.00 92.69 138 GLN A C 1
ATOM 1092 O O . GLN A 1 138 ? 4.188 2.340 15.171 1.00 92.69 138 GLN A O 1
ATOM 1097 N N . LYS A 1 139 ? 4.346 3.801 13.481 1.00 93.62 139 LYS A N 1
ATOM 1098 C CA . LYS A 1 139 ? 4.810 4.919 14.305 1.00 93.62 139 LYS A CA 1
ATOM 1099 C C . LYS A 1 139 ? 3.734 5.410 15.274 1.00 93.62 139 LYS A C 1
ATOM 1101 O O . LYS A 1 139 ? 4.068 5.793 16.390 1.00 93.62 139 LYS A O 1
ATOM 1106 N N . GLN A 1 140 ? 2.471 5.409 14.849 1.00 91.44 140 GLN A N 1
ATOM 1107 C CA . GLN A 1 140 ? 1.353 5.907 15.651 1.00 91.44 140 GLN A CA 1
ATOM 1108 C C . GLN A 1 140 ? 0.830 4.881 16.665 1.00 91.44 140 GLN A C 1
ATOM 1110 O O . GLN A 1 140 ? 0.570 5.238 17.810 1.00 91.44 140 GLN A O 1
ATOM 1115 N N . PHE A 1 141 ? 0.648 3.627 16.248 1.00 89.19 141 PHE A N 1
ATOM 1116 C CA . PHE A 1 141 ? -0.013 2.579 17.039 1.00 89.19 141 PHE A CA 1
ATOM 1117 C C . PHE A 1 141 ? 0.940 1.469 17.505 1.00 89.19 141 PHE A C 1
ATOM 1119 O O . PHE A 1 141 ? 0.516 0.535 18.180 1.00 89.19 141 PHE A O 1
ATOM 1126 N N . GLY A 1 142 ? 2.225 1.563 17.161 1.00 87.06 142 GLY A N 1
ATOM 1127 C CA . GLY A 1 142 ? 3.215 0.530 17.436 1.00 87.06 142 GLY A CA 1
ATOM 1128 C C . GLY A 1 142 ? 3.238 -0.583 16.384 1.00 87.06 142 GLY A C 1
ATOM 1129 O O . GLY A 1 142 ? 2.333 -0.753 15.567 1.00 87.06 142 GLY A O 1
ATOM 1130 N N . GLY A 1 143 ? 4.320 -1.362 16.404 1.00 86.31 143 GLY A N 1
ATOM 1131 C CA . GLY A 1 143 ? 4.549 -2.487 15.498 1.00 86.31 143 GLY A CA 1
ATOM 1132 C C . GLY A 1 143 ? 5.836 -2.345 14.689 1.00 86.31 143 GLY A C 1
ATOM 1133 O O . GLY A 1 143 ? 6.304 -1.250 14.406 1.00 86.31 143 GLY A O 1
ATOM 1134 N N . CYS A 1 144 ? 6.428 -3.479 14.324 1.00 86.75 144 CYS A N 1
ATOM 1135 C CA . CYS A 1 144 ? 7.694 -3.536 13.580 1.00 86.75 14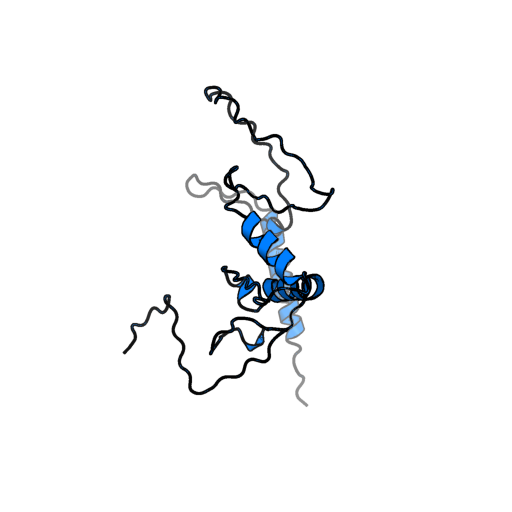4 CYS A CA 1
ATOM 1136 C C . CYS A 1 144 ? 7.703 -4.611 12.480 1.00 86.75 144 CYS A C 1
ATOM 1138 O O . CYS A 1 144 ? 8.734 -4.890 11.874 1.00 86.75 144 CYS A O 1
ATOM 1140 N N . GLY A 1 145 ? 6.559 -5.258 12.242 1.00 88.56 145 GLY A N 1
ATOM 1141 C CA . GLY A 1 145 ? 6.453 -6.367 11.301 1.00 88.56 145 GLY A CA 1
ATOM 1142 C C . GLY A 1 145 ? 6.323 -5.904 9.852 1.00 88.56 145 GLY A C 1
ATOM 1143 O O . GLY A 1 145 ? 5.667 -4.908 9.561 1.00 88.56 145 GLY A O 1
ATOM 1144 N N . VAL A 1 146 ? 6.876 -6.686 8.927 1.00 88.94 146 VAL A N 1
ATOM 1145 C CA . VAL A 1 146 ? 6.710 -6.476 7.475 1.00 88.94 146 VAL A CA 1
ATOM 1146 C C . VAL A 1 146 ? 5.361 -6.982 6.949 1.00 88.94 146 VAL A C 1
ATOM 1148 O O . VAL A 1 146 ? 4.971 -6.666 5.833 1.00 88.94 146 VAL A O 1
ATOM 1151 N N . GLY A 1 147 ? 4.623 -7.743 7.765 1.00 91.00 147 GLY A N 1
ATOM 1152 C CA . GLY A 1 147 ? 3.331 -8.310 7.391 1.00 91.00 147 GLY A CA 1
ATOM 1153 C C . GLY A 1 147 ? 3.463 -9.520 6.466 1.00 91.00 147 GLY A C 1
ATOM 1154 O O . GLY A 1 147 ? 4.390 -10.317 6.597 1.00 91.00 147 GLY A O 1
ATOM 1155 N N . PHE A 1 148 ? 2.488 -9.685 5.574 1.00 91.81 148 PHE A N 1
ATOM 1156 C CA . PHE A 1 148 ? 2.494 -10.745 4.572 1.00 91.81 148 PHE A CA 1
ATOM 1157 C C . PHE A 1 148 ? 3.379 -10.348 3.385 1.00 91.81 148 PHE A C 1
ATOM 1159 O O . PHE A 1 148 ? 3.186 -9.291 2.788 1.00 91.81 148 PHE A O 1
ATOM 1166 N N . VAL A 1 149 ? 4.317 -11.221 3.025 1.00 91.50 149 VAL A N 1
ATOM 1167 C CA . VAL A 1 149 ? 5.154 -11.102 1.826 1.00 91.50 149 VAL A CA 1
ATOM 1168 C C . VAL A 1 149 ? 5.076 -12.431 1.088 1.00 91.50 149 VAL A C 1
ATOM 1170 O O . VAL A 1 149 ? 5.112 -13.495 1.709 1.00 91.50 149 VAL A O 1
ATOM 1173 N N . THR A 1 150 ? 4.938 -12.381 -0.233 1.00 90.31 150 THR A N 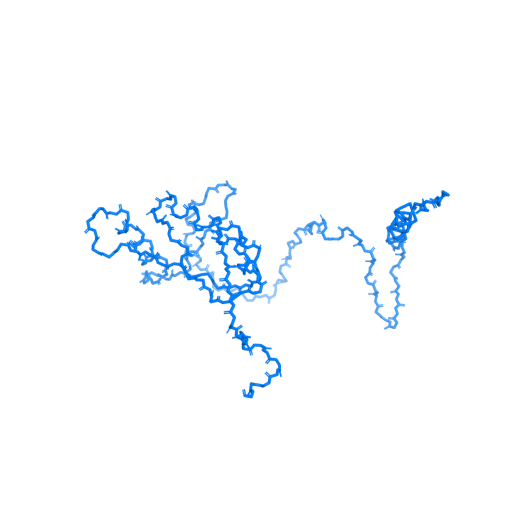1
ATOM 1174 C CA . THR A 1 150 ? 4.906 -13.587 -1.061 1.00 90.31 150 THR A CA 1
ATOM 1175 C C . THR A 1 150 ? 6.259 -14.300 -1.031 1.00 90.31 150 THR A C 1
ATOM 1177 O O . THR A 1 150 ? 7.300 -13.681 -0.823 1.00 90.31 150 THR A O 1
ATOM 1180 N N . ILE A 1 151 ? 6.267 -15.617 -1.251 1.00 91.81 151 ILE A N 1
ATOM 1181 C CA . ILE A 1 151 ? 7.515 -16.404 -1.272 1.00 91.81 151 ILE A CA 1
ATOM 1182 C C . ILE A 1 151 ? 8.444 -15.900 -2.383 1.00 91.81 151 ILE A C 1
ATOM 1184 O O . ILE A 1 151 ? 9.642 -15.720 -2.169 1.00 91.81 151 ILE A O 1
ATOM 1188 N N . THR A 1 152 ? 7.870 -15.615 -3.545 1.00 91.88 152 THR A N 1
ATOM 1189 C CA . THR A 1 152 ? 8.527 -15.080 -4.736 1.00 91.88 152 THR A CA 1
ATOM 1190 C C . THR A 1 152 ? 7.831 -13.799 -5.178 1.00 91.88 152 THR A C 1
ATOM 1192 O O . THR A 1 152 ? 6.636 -13.606 -4.945 1.00 91.88 152 THR A O 1
ATOM 1195 N N . SER A 1 153 ? 8.573 -12.883 -5.795 1.00 88.75 153 SER A N 1
ATOM 1196 C CA . SER A 1 153 ? 8.008 -11.650 -6.345 1.00 88.75 153 SER A CA 1
ATOM 1197 C C . SER A 1 153 ? 8.894 -11.112 -7.464 1.00 88.75 153 SER A C 1
ATOM 1199 O O . SER A 1 153 ? 10.106 -10.951 -7.285 1.00 88.75 153 SER A O 1
ATOM 1201 N N . MET A 1 154 ? 8.275 -10.794 -8.604 1.00 86.38 154 MET A N 1
ATOM 1202 C CA . MET A 1 154 ? 8.944 -10.169 -9.752 1.00 86.38 154 MET A CA 1
ATOM 1203 C C . MET A 1 154 ? 9.432 -8.753 -9.433 1.00 86.38 154 MET A C 1
ATOM 1205 O O . MET A 1 154 ? 10.418 -8.289 -9.998 1.00 86.38 154 MET A O 1
ATOM 1209 N N . THR A 1 155 ? 8.778 -8.091 -8.482 1.00 86.69 155 THR A N 1
ATOM 1210 C CA . THR A 1 155 ? 9.063 -6.725 -8.039 1.00 86.69 155 THR A CA 1
ATOM 1211 C C . THR A 1 155 ? 9.834 -6.668 -6.719 1.00 86.69 155 THR A C 1
ATOM 1213 O O . THR A 1 155 ? 10.038 -5.590 -6.163 1.00 86.69 155 THR A O 1
ATOM 1216 N N . SER A 1 156 ? 10.326 -7.812 -6.231 1.00 87.88 156 SER A N 1
ATOM 1217 C CA . SER A 1 156 ? 11.087 -7.936 -4.977 1.00 87.88 156 SER A CA 1
ATOM 1218 C C . SER A 1 156 ? 12.262 -6.958 -4.870 1.00 87.88 156 SER A C 1
ATOM 1220 O O . SER A 1 156 ? 12.490 -6.399 -3.801 1.00 87.88 156 SER A O 1
ATOM 1222 N N . GLY A 1 157 ? 12.969 -6.702 -5.977 1.00 88.25 157 GLY A N 1
ATOM 1223 C CA . GLY A 1 157 ? 14.102 -5.772 -6.030 1.00 88.25 157 GLY A CA 1
ATOM 1224 C C . GLY A 1 157 ? 13.737 -4.287 -5.923 1.00 88.25 157 GLY A C 1
ATOM 1225 O O . GLY A 1 157 ? 14.623 -3.475 -5.670 1.00 88.25 157 GLY A O 1
ATOM 1226 N N . TYR A 1 158 ? 12.465 -3.923 -6.099 1.00 89.25 158 TYR A N 1
ATOM 1227 C CA . TYR A 1 158 ? 12.002 -2.534 -6.006 1.00 89.25 158 TYR A CA 1
ATOM 1228 C C . TYR A 1 158 ? 11.501 -2.158 -4.613 1.00 89.25 158 TYR A C 1
ATOM 1230 O O . TYR A 1 158 ? 11.330 -0.975 -4.339 1.00 89.25 158 TYR A O 1
ATOM 1238 N N . ARG A 1 159 ? 11.275 -3.139 -3.732 1.00 90.69 159 ARG A N 1
ATOM 1239 C CA . ARG A 1 159 ? 10.732 -2.905 -2.391 1.00 90.69 159 ARG A CA 1
ATOM 1240 C C . ARG A 1 159 ? 11.798 -2.256 -1.501 1.00 90.69 159 ARG A C 1
ATOM 1242 O O . ARG A 1 159 ? 12.792 -2.911 -1.188 1.00 90.69 159 ARG A O 1
ATOM 1249 N N . PRO A 1 160 ? 11.608 -1.009 -1.033 1.00 88.19 160 PRO A N 1
ATOM 1250 C CA . PRO A 1 160 ? 12.631 -0.317 -0.249 1.00 88.19 160 PRO A CA 1
ATOM 1251 C C . PRO A 1 160 ? 12.732 -0.826 1.197 1.00 88.19 160 PRO A C 1
ATOM 1253 O O . PRO A 1 160 ? 13.731 -0.595 1.873 1.00 88.19 160 PRO A O 1
ATOM 1256 N N . THR A 1 161 ? 11.705 -1.519 1.687 1.00 89.44 161 THR A N 1
ATOM 1257 C CA . THR A 1 161 ? 11.521 -1.830 3.113 1.00 89.44 161 THR A CA 1
ATOM 1258 C C . THR A 1 161 ? 11.880 -3.267 3.488 1.00 89.44 161 THR A C 1
ATOM 1260 O O . THR A 1 161 ? 12.000 -3.580 4.673 1.00 89.44 161 THR A O 1
ATOM 1263 N N . VAL A 1 162 ? 12.056 -4.154 2.502 1.00 89.50 162 VAL A N 1
ATOM 1264 C CA . VAL A 1 162 ? 12.334 -5.579 2.713 1.00 89.50 162 VAL A CA 1
ATOM 1265 C C . VAL A 1 162 ? 13.404 -6.046 1.740 1.00 89.50 162 VAL A C 1
ATOM 1267 O O . VAL A 1 162 ? 13.293 -5.852 0.535 1.00 89.50 162 VAL A O 1
ATOM 1270 N N . ARG A 1 163 ? 14.413 -6.757 2.251 1.00 91.19 163 ARG A N 1
ATOM 1271 C CA . ARG A 1 163 ? 15.336 -7.522 1.410 1.00 91.19 163 ARG A CA 1
ATOM 1272 C C . ARG A 1 163 ? 14.746 -8.904 1.149 1.00 91.19 163 ARG A C 1
ATOM 1274 O O . ARG A 1 163 ? 14.723 -9.743 2.045 1.00 91.19 163 ARG A O 1
ATOM 1281 N N . HIS A 1 164 ? 14.285 -9.142 -0.073 1.00 92.00 164 HIS A N 1
ATOM 1282 C CA . HIS A 1 164 ? 13.615 -10.384 -0.456 1.00 92.00 164 HIS A CA 1
ATOM 1283 C C . HIS A 1 164 ? 14.490 -11.195 -1.418 1.00 92.00 164 HIS A C 1
ATOM 1285 O O . HIS A 1 164 ? 14.766 -10.771 -2.535 1.00 92.00 164 HIS A O 1
ATOM 1291 N N . THR A 1 165 ? 14.969 -12.355 -0.961 1.00 91.88 165 THR A N 1
ATOM 1292 C CA . THR A 1 165 ? 15.790 -13.288 -1.749 1.00 91.88 165 THR A CA 1
ATOM 1293 C C . THR A 1 165 ? 15.154 -14.670 -1.747 1.00 91.88 165 THR A C 1
ATOM 1295 O O . THR A 1 165 ? 14.816 -15.181 -0.680 1.00 91.88 165 THR A O 1
ATOM 1298 N N . PHE A 1 166 ? 15.034 -15.291 -2.916 1.00 92.81 166 PHE A N 1
ATOM 1299 C CA . PHE A 1 166 ? 14.425 -16.608 -3.094 1.00 92.81 166 PHE A CA 1
ATOM 1300 C C . PHE A 1 166 ? 15.164 -17.398 -4.183 1.00 92.81 166 PHE A C 1
ATOM 1302 O O . PHE A 1 166 ? 15.813 -16.817 -5.050 1.00 92.81 166 PHE A O 1
ATOM 1309 N N . GLY A 1 167 ? 15.073 -18.727 -4.140 1.00 94.00 167 GLY A N 1
ATOM 1310 C CA . GLY A 1 167 ? 15.657 -19.623 -5.140 1.00 94.00 167 GLY A CA 1
ATOM 1311 C C . GLY A 1 167 ? 14.990 -20.996 -5.108 1.00 94.00 167 GLY A C 1
ATOM 1312 O O . GLY A 1 167 ? 14.487 -21.402 -4.064 1.00 94.00 167 GLY A O 1
ATOM 1313 N N . GLY A 1 168 ? 14.957 -21.689 -6.250 1.00 94.06 168 GLY A N 1
ATOM 1314 C CA . GLY A 1 168 ? 14.322 -23.010 -6.374 1.00 94.06 168 GLY A CA 1
ATOM 1315 C C . GLY A 1 168 ? 12.788 -22.999 -6.396 1.00 94.06 168 GLY A C 1
ATOM 1316 O O . GLY A 1 168 ? 12.182 -24.056 -6.267 1.00 94.06 168 GLY A O 1
ATOM 1317 N N . TRP A 1 169 ? 12.166 -21.828 -6.560 1.00 91.56 169 TRP A N 1
ATOM 1318 C CA . TRP A 1 169 ? 10.712 -21.666 -6.601 1.00 91.56 169 TRP A CA 1
ATOM 1319 C C . TRP A 1 169 ? 10.230 -21.298 -8.004 1.00 91.56 169 TRP A C 1
ATOM 1321 O O . TRP A 1 169 ? 10.774 -20.381 -8.620 1.00 91.56 169 TRP A O 1
ATOM 1331 N N . SER A 1 170 ? 9.163 -21.959 -8.454 1.00 87.19 170 SER A N 1
ATOM 1332 C CA . SER A 1 170 ? 8.383 -21.578 -9.636 1.00 87.19 170 SER A CA 1
ATOM 1333 C C . SER A 1 170 ? 7.096 -20.896 -9.185 1.00 87.19 170 SER A C 1
ATOM 1335 O O . SER A 1 170 ? 6.442 -21.357 -8.251 1.00 87.19 170 SER A O 1
ATOM 1337 N N . SER A 1 171 ? 6.764 -19.764 -9.803 1.00 86.75 171 SER A N 1
ATOM 1338 C CA . SER A 1 171 ? 5.618 -18.928 -9.418 1.00 86.75 171 SER A CA 1
ATOM 1339 C C . SER A 1 171 ? 4.638 -18.858 -10.565 1.00 86.75 171 SER A C 1
ATOM 1341 O O . SER A 1 171 ? 5.065 -18.749 -11.710 1.00 86.75 171 SER A O 1
ATOM 1343 N N . HIS A 1 172 ? 3.354 -18.879 -10.235 1.00 86.06 172 HIS A N 1
ATOM 1344 C CA . HIS A 1 172 ? 2.280 -18.880 -11.212 1.00 86.06 172 HIS A CA 1
ATOM 1345 C C . HIS A 1 172 ? 1.201 -17.889 -10.789 1.00 86.06 172 HIS A C 1
ATOM 1347 O O . HIS A 1 172 ? 0.871 -17.794 -9.602 1.00 86.06 172 HIS A O 1
ATOM 1353 N N . ALA A 1 173 ? 0.664 -17.150 -11.753 1.00 82.75 173 ALA A N 1
ATOM 1354 C CA . ALA A 1 173 ? -0.440 -16.224 -11.561 1.00 82.75 173 ALA A CA 1
ATOM 1355 C C . ALA A 1 173 ? -1.721 -16.776 -12.197 1.00 82.75 173 ALA A C 1
ATOM 1357 O O . ALA A 1 173 ? -1.691 -17.488 -13.195 1.00 82.75 173 ALA A O 1
ATOM 1358 N N . VAL A 1 174 ? -2.878 -16.388 -11.652 1.00 83.69 174 VAL A N 1
ATOM 1359 C CA . VAL A 1 174 ? -4.199 -16.715 -12.232 1.00 83.69 174 VAL A CA 1
ATOM 1360 C C . VAL A 1 174 ? -4.344 -16.216 -13.676 1.00 83.69 174 VAL A C 1
ATOM 1362 O O . VAL A 1 174 ? -5.145 -16.746 -14.437 1.00 83.69 174 VAL A O 1
ATOM 1365 N N . THR A 1 175 ? -3.574 -15.198 -14.054 1.00 83.31 175 THR A N 1
ATOM 1366 C CA . THR A 1 175 ? -3.566 -14.606 -15.394 1.00 83.31 175 THR A CA 1
ATOM 1367 C C . THR A 1 175 ? -2.615 -15.294 -16.371 1.00 83.31 175 THR A C 1
ATOM 1369 O O . THR A 1 175 ? -2.529 -14.859 -17.519 1.00 83.31 175 THR A O 1
ATOM 1372 N N . ASP A 1 176 ? -1.871 -16.317 -15.947 1.00 83.12 176 ASP A N 1
ATOM 1373 C CA . ASP A 1 176 ? -0.944 -17.012 -16.836 1.00 83.12 176 ASP A CA 1
ATOM 1374 C C . ASP A 1 176 ? -1.720 -17.718 -17.956 1.00 83.12 176 ASP A C 1
ATOM 1376 O O . ASP A 1 176 ? -2.669 -18.465 -17.727 1.00 83.12 176 ASP A O 1
ATOM 1380 N N . SER A 1 177 ? -1.328 -17.436 -19.199 1.00 76.88 177 SER A N 1
ATOM 1381 C CA . SER A 1 177 ? -2.006 -17.939 -20.405 1.00 76.88 177 SER A CA 1
ATOM 1382 C C . SER A 1 177 ? -1.636 -19.380 -20.759 1.00 76.88 177 SER A C 1
ATOM 1384 O O . SER A 1 177 ? -2.318 -20.023 -21.557 1.00 76.88 177 SER A O 1
ATOM 1386 N N . VAL A 1 178 ? -0.554 -19.887 -20.175 1.00 71.81 178 VAL A N 1
ATOM 1387 C CA . VAL A 1 178 ? -0.083 -21.259 -20.342 1.00 71.81 178 VAL A CA 1
ATOM 1388 C C . VAL A 1 178 ? -0.631 -22.105 -19.202 1.00 71.81 178 VAL A C 1
ATOM 1390 O O . VAL A 1 178 ? -0.336 -21.852 -18.037 1.00 71.81 178 VAL A O 1
ATOM 1393 N N . TYR A 1 179 ? -1.445 -23.101 -19.561 1.00 57.75 179 TYR A N 1
ATOM 1394 C CA . TYR A 1 179 ? -1.890 -24.148 -18.646 1.00 57.75 179 TYR A CA 1
ATOM 1395 C C . TYR A 1 179 ? -0.680 -24.836 -18.001 1.00 57.75 179 TYR A C 1
ATOM 1397 O O . TYR A 1 179 ? 0.349 -25.033 -18.646 1.00 57.75 179 TYR A O 1
ATOM 1405 N N . PHE A 1 180 ? -0.821 -25.173 -16.722 1.00 65.12 180 PHE A N 1
ATOM 1406 C CA . PHE A 1 180 ? 0.204 -25.871 -15.952 1.00 65.12 180 PHE A CA 1
ATOM 1407 C C . PHE A 1 180 ? 0.215 -27.363 -16.333 1.00 65.12 180 PHE A C 1
ATOM 1409 O O . PHE A 1 180 ? -0.849 -27.987 -16.306 1.00 65.12 180 PHE A O 1
ATOM 1416 N N . ASP A 1 181 ? 1.391 -27.902 -16.670 1.00 57.53 181 ASP A N 1
ATOM 1417 C CA . ASP A 1 181 ? 1.664 -29.350 -16.753 1.00 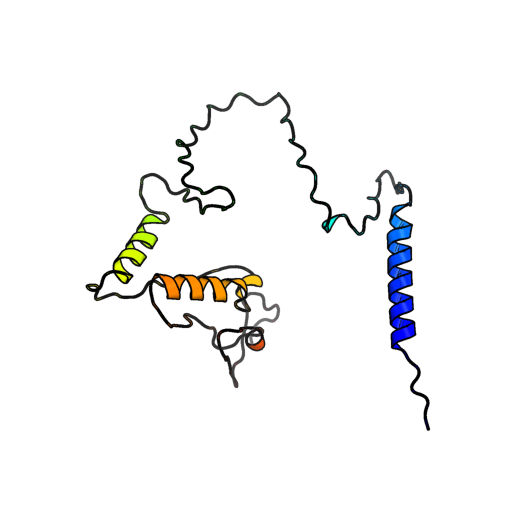57.53 181 ASP A CA 1
ATOM 1418 C C . ASP A 1 181 ? 2.046 -29.918 -15.374 1.00 57.53 181 ASP A C 1
ATOM 1420 O O . ASP A 1 181 ? 2.787 -29.226 -14.630 1.00 57.53 181 ASP A O 1
#

Secondary structure (DSSP, 8-state):
------HHHHHHHHHHHHHHHHHHHTTSPPPEETTEEPPP--TTGGGSPPP-------S-S--------------PPTT--PPP----TT--SSHHHHHHHHHHHSTT-S----------SHHHHTTTTHHHHHHHHHHHH---------SS-TTGGG-SS------S-----TT-SSPP-